Protein AF-U9SFJ1-F1 (afdb_monomer_lite)

Secondary structure (DSSP, 8-state):
-----GGGHHHHHHHHHS---HHHHHHHHHT-SSSSTT-HHHHHHHHHHHHHHTT----HHHHHHH-TTTS-SSPPBPTTTSSSB--HHHHTT-GGGHHHHSPPS----SS-TTSSTTTSS--GGGSHHHHPPPPS-------

Organism: Rhizophagus irregularis (strain DAOM 181602 / DAOM 197198 / MUCL 43194) (NCBI:txid747089)

Sequence (143 aa):
MAMNNSSLLPINHQITYGDIDWIYTKQWINSNPFDMPTSSKLSKIQSNRLKKSTFTYPTGNILQRNYPNLYPLGRIHCTECSIDEDTNAHIGLCPSHRQSITPPRRLRRGSSTGYYRSLMYPTRTTLDFIITPPHPSGFSCIF

Radius of gyration: 22.03 Å; chains: 1; bounding box: 53×44×55 Å

pLDDT: mean 70.45, std 22.95, range [28.2, 95.5]

Foldseek 3D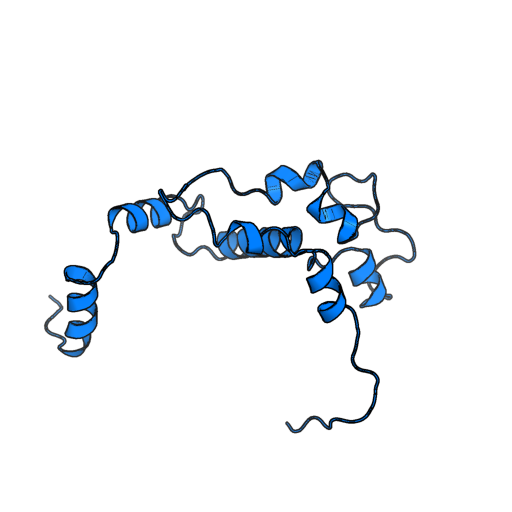i:
DDDPDPVCVVVVCCVVPNPDPPVVVVVLQVVDPDPGSDDPVVVVLVVQLLCLLVLNDCWLVNCCVVPVPVHDPDFDADPQPSPHGGGSVASNVPPRCCPSNDDDPPDDDPDDPPDVVCSRDPDPVVVVVVPDDPDDDDDDDDD

Structure (mmCIF, N/CA/C/O backbone):
data_AF-U9SFJ1-F1
#
_entry.id   AF-U9SFJ1-F1
#
loop_
_atom_site.group_PDB
_atom_site.id
_atom_site.type_symbol
_atom_site.label_atom_id
_atom_site.label_alt_id
_atom_site.label_comp_id
_atom_site.label_asym_id
_atom_site.label_entity_id
_atom_site.label_seq_id
_atom_site.pdbx_PDB_ins_code
_atom_site.Cartn_x
_atom_site.Cartn_y
_atom_site.Cartn_z
_atom_site.occupancy
_atom_site.B_iso_or_equiv
_atom_site.auth_seq_id
_atom_site.auth_comp_id
_atom_site.auth_asym_id
_atom_site.auth_atom_id
_atom_site.pdbx_PDB_model_num
ATOM 1 N N . MET A 1 1 ? 23.812 24.173 -26.766 1.00 39.41 1 MET A N 1
ATOM 2 C CA . MET A 1 1 ? 25.072 23.422 -26.936 1.00 39.41 1 MET A CA 1
ATOM 3 C C . MET A 1 1 ? 25.453 22.841 -25.588 1.00 39.41 1 MET A C 1
ATOM 5 O O . MET A 1 1 ? 25.780 23.599 -24.690 1.00 39.41 1 MET A O 1
ATOM 9 N N . ALA A 1 2 ? 25.340 21.534 -25.412 1.00 57.00 2 ALA A N 1
ATOM 10 C CA . ALA A 1 2 ? 25.946 20.826 -24.290 1.00 57.00 2 ALA A CA 1
ATOM 11 C C . ALA A 1 2 ? 26.263 19.410 -24.776 1.00 57.00 2 ALA A C 1
ATOM 13 O O . ALA A 1 2 ? 25.531 18.924 -25.634 1.00 57.00 2 ALA A O 1
ATOM 14 N N . MET A 1 3 ? 27.296 18.782 -24.202 1.00 49.53 3 MET A N 1
ATOM 15 C CA . MET A 1 3 ? 27.623 17.339 -24.236 1.00 49.53 3 MET A CA 1
ATOM 16 C C . MET A 1 3 ? 28.980 16.964 -24.859 1.00 49.53 3 MET A C 1
ATOM 18 O O . MET A 1 3 ? 29.048 16.146 -25.766 1.00 49.53 3 MET A O 1
ATOM 22 N N . ASN A 1 4 ? 30.086 17.454 -24.291 1.00 63.38 4 ASN A N 1
ATOM 23 C CA . ASN A 1 4 ? 31.349 16.696 -24.283 1.00 63.38 4 ASN A CA 1
ATOM 24 C C . ASN A 1 4 ? 31.833 16.431 -22.846 1.00 63.38 4 ASN A C 1
ATOM 26 O O . ASN A 1 4 ? 33.022 16.480 -22.551 1.00 63.38 4 ASN A O 1
ATOM 30 N N . ASN A 1 5 ? 30.908 16.169 -21.920 1.00 77.00 5 ASN A N 1
ATOM 31 C CA . ASN A 1 5 ? 31.309 15.803 -20.571 1.00 77.00 5 ASN A CA 1
ATOM 32 C C . ASN A 1 5 ? 31.724 14.327 -20.548 1.00 77.00 5 ASN A C 1
ATOM 34 O O . ASN A 1 5 ? 30.879 13.438 -20.673 1.00 77.00 5 ASN A O 1
ATOM 38 N N . SER A 1 6 ? 33.023 14.074 -20.387 1.00 81.81 6 SER A N 1
ATOM 39 C CA . SER A 1 6 ? 33.591 12.726 -20.307 1.00 81.81 6 SER A CA 1
ATOM 40 C C . SER A 1 6 ? 33.018 11.905 -19.147 1.00 81.81 6 SER A C 1
ATOM 42 O O . SER A 1 6 ? 32.970 10.680 -19.242 1.00 81.81 6 SER A O 1
ATOM 44 N N . SER A 1 7 ? 32.490 12.548 -18.098 1.00 84.56 7 SER A N 1
ATOM 45 C CA . SER A 1 7 ? 31.823 11.854 -16.989 1.00 84.56 7 SER A CA 1
ATOM 46 C C . SER A 1 7 ? 30.506 11.178 -17.389 1.00 84.56 7 SER A C 1
ATOM 48 O O . SER A 1 7 ? 30.044 10.285 -16.682 1.00 84.56 7 SER A O 1
ATOM 50 N N . LEU A 1 8 ? 29.913 11.555 -18.530 1.00 83.88 8 LEU A N 1
ATOM 51 C CA . LEU A 1 8 ? 28.677 10.957 -19.047 1.00 83.88 8 LEU A CA 1
ATOM 52 C C . LEU A 1 8 ? 28.925 9.754 -19.969 1.00 83.88 8 LEU A C 1
ATOM 54 O O . LEU A 1 8 ? 27.972 9.062 -20.328 1.00 83.88 8 LEU A O 1
ATOM 58 N N . LEU A 1 9 ? 30.179 9.461 -20.334 1.00 85.06 9 LEU A N 1
ATOM 59 C CA . LEU A 1 9 ? 30.520 8.322 -21.197 1.00 85.06 9 LEU A CA 1
ATOM 60 C C . LEU A 1 9 ? 29.990 6.976 -20.673 1.00 85.06 9 LEU A C 1
ATOM 62 O O . LEU A 1 9 ? 29.417 6.237 -21.478 1.00 85.06 9 LEU A O 1
ATOM 66 N N . PRO A 1 10 ? 30.086 6.652 -19.365 1.00 85.31 10 PRO A N 1
ATOM 67 C CA . PRO A 1 10 ? 29.550 5.394 -18.849 1.00 85.31 10 PRO A CA 1
ATOM 68 C C . PRO A 1 10 ? 28.031 5.287 -19.025 1.00 85.31 10 PRO A C 1
ATOM 70 O O . PRO A 1 10 ? 27.519 4.224 -19.363 1.00 85.31 10 PRO A O 1
ATOM 73 N N . ILE A 1 11 ? 27.309 6.396 -18.849 1.00 83.81 11 ILE A N 1
ATOM 74 C CA . ILE A 1 11 ? 25.850 6.446 -19.002 1.00 83.81 11 ILE A CA 1
ATOM 75 C C . ILE A 1 11 ? 25.473 6.267 -20.476 1.00 83.81 11 ILE A C 1
ATOM 77 O O . ILE A 1 11 ? 24.621 5.440 -20.795 1.00 83.81 11 ILE A O 1
ATOM 81 N N . ASN A 1 12 ? 26.146 6.977 -21.384 1.00 84.38 12 ASN A N 1
ATOM 82 C CA . ASN A 1 12 ? 25.904 6.869 -22.824 1.00 84.38 12 ASN A CA 1
ATOM 83 C C . ASN A 1 12 ? 26.178 5.454 -23.348 1.00 84.38 12 ASN A C 1
ATOM 85 O O . ASN A 1 12 ? 25.406 4.934 -24.157 1.00 84.38 12 ASN A O 1
ATOM 89 N N . HIS A 1 13 ? 27.241 4.811 -22.857 1.00 86.38 13 HIS A N 1
ATOM 90 C CA . HIS A 1 13 ? 27.534 3.422 -23.185 1.00 86.38 13 HIS A CA 1
ATOM 91 C C . HIS A 1 13 ? 26.398 2.490 -22.738 1.00 86.38 13 HIS A C 1
ATOM 93 O O . HIS A 1 13 ? 25.944 1.671 -23.528 1.00 86.38 13 HIS A O 1
ATOM 99 N N . GLN A 1 14 ? 25.889 2.636 -21.512 1.00 85.12 14 GLN A N 1
ATOM 100 C CA . GLN A 1 14 ? 24.778 1.811 -21.012 1.00 85.12 14 GLN A CA 1
ATOM 101 C C . GLN A 1 14 ? 23.457 2.064 -21.754 1.00 85.12 14 GLN A C 1
ATOM 103 O O . GLN A 1 14 ? 22.700 1.131 -21.992 1.00 85.12 14 GLN A O 1
ATOM 108 N N . ILE A 1 15 ? 23.187 3.303 -22.170 1.00 82.81 15 ILE A N 1
ATOM 109 C CA . ILE A 1 15 ? 21.997 3.645 -22.966 1.00 82.81 15 ILE A CA 1
ATOM 110 C C . ILE A 1 15 ? 22.029 2.980 -24.349 1.00 82.81 15 ILE A C 1
ATOM 112 O O . ILE A 1 15 ? 20.987 2.580 -24.869 1.00 82.81 15 ILE A O 1
ATOM 116 N N . THR A 1 16 ? 23.221 2.891 -24.940 1.00 84.38 16 THR A N 1
ATOM 117 C CA . THR A 1 16 ? 23.415 2.449 -26.329 1.00 84.38 16 THR A CA 1
ATOM 118 C C . THR A 1 16 ? 23.625 0.942 -26.433 1.00 84.38 16 THR A C 1
ATOM 120 O O . THR A 1 16 ? 23.106 0.313 -27.350 1.00 84.38 16 THR A O 1
ATOM 123 N N . TYR A 1 17 ? 24.393 0.374 -25.504 1.00 85.38 17 TYR A N 1
ATOM 124 C CA . TYR A 1 17 ? 24.863 -1.012 -25.547 1.00 85.38 17 TYR A CA 1
ATOM 125 C C . TYR A 1 17 ? 24.395 -1.856 -24.360 1.00 85.38 17 TYR A C 1
ATOM 127 O O . TYR A 1 17 ? 24.651 -3.055 -24.338 1.00 85.38 17 TYR A O 1
ATOM 135 N N . GLY A 1 18 ? 23.769 -1.249 -23.350 1.00 81.88 18 GLY A N 1
ATOM 136 C CA . GLY A 1 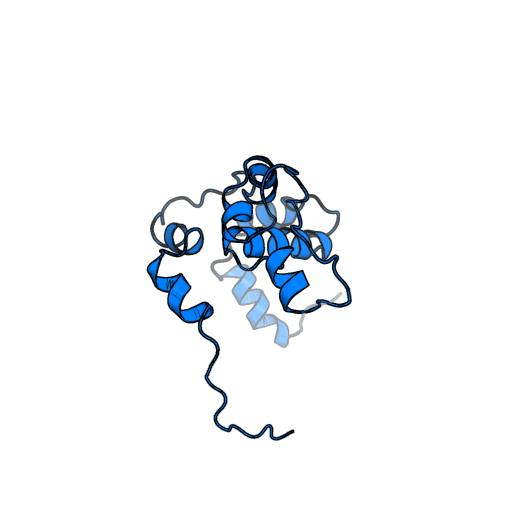18 ? 23.188 -1.990 -22.236 1.00 81.88 18 GLY A CA 1
ATOM 137 C C . GLY A 1 18 ? 21.877 -2.668 -22.629 1.00 81.88 18 GLY A C 1
ATOM 138 O O . GLY A 1 18 ? 21.218 -2.281 -23.594 1.00 81.88 18 GLY A O 1
ATOM 139 N N . ASP A 1 19 ? 21.458 -3.641 -21.822 1.00 86.19 19 ASP A N 1
ATOM 140 C CA . ASP A 1 19 ? 20.216 -4.404 -22.013 1.00 86.19 19 ASP A CA 1
ATOM 141 C C . ASP A 1 19 ? 18.971 -3.611 -21.570 1.00 86.19 19 ASP A C 1
ATOM 143 O O . ASP A 1 19 ? 18.123 -4.085 -20.805 1.00 86.19 19 ASP A O 1
ATOM 147 N N . ILE A 1 20 ? 18.862 -2.359 -22.016 1.00 82.50 20 ILE A N 1
ATOM 148 C CA . ILE A 1 20 ? 17.690 -1.526 -21.764 1.00 82.50 20 ILE A CA 1
ATOM 149 C C . ILE A 1 20 ? 16.673 -1.784 -22.871 1.00 82.50 20 ILE A C 1
ATOM 151 O O . ILE A 1 20 ? 16.821 -1.339 -24.008 1.00 82.50 20 ILE A O 1
ATOM 155 N N . ASP A 1 21 ? 15.579 -2.456 -22.521 1.00 86.06 21 ASP A N 1
ATOM 156 C CA . ASP A 1 21 ? 14.412 -2.534 -23.394 1.00 86.06 21 ASP A CA 1
ATOM 157 C C . ASP A 1 21 ? 13.702 -1.169 -23.418 1.00 86.06 21 ASP A C 1
ATOM 159 O O . ASP A 1 21 ? 12.895 -0.824 -22.542 1.00 86.06 21 ASP A O 1
ATOM 163 N N . TRP A 1 22 ? 14.021 -0.365 -24.433 1.00 82.19 22 TRP A N 1
ATOM 164 C CA . TRP A 1 22 ? 13.434 0.960 -24.633 1.00 82.19 22 TRP A CA 1
ATOM 165 C C . TRP A 1 22 ? 11.933 0.913 -24.928 1.00 82.19 22 TRP A C 1
ATOM 167 O O . TRP A 1 22 ? 11.207 1.842 -24.557 1.00 82.19 22 TRP A O 1
ATOM 177 N N . ILE A 1 23 ? 11.440 -0.168 -25.541 1.00 85.06 23 ILE A N 1
ATOM 178 C CA . ILE A 1 23 ? 10.013 -0.343 -25.833 1.00 85.06 23 ILE A CA 1
ATOM 179 C C . ILE A 1 23 ? 9.261 -0.523 -24.518 1.00 85.06 23 ILE A C 1
ATOM 181 O O . ILE A 1 23 ? 8.288 0.194 -24.256 1.00 85.06 23 ILE A O 1
ATOM 185 N N . TYR A 1 24 ? 9.738 -1.424 -23.662 1.00 78.56 24 TYR A N 1
ATOM 186 C CA . TYR A 1 24 ? 9.138 -1.655 -22.354 1.00 78.56 24 TYR A CA 1
ATOM 187 C C . TYR A 1 24 ? 9.280 -0.435 -21.442 1.00 78.56 24 TYR A C 1
ATOM 189 O O . TYR A 1 24 ? 8.316 -0.048 -20.783 1.00 78.56 24 TYR A O 1
ATOM 197 N N . THR A 1 25 ? 10.442 0.221 -21.446 1.00 80.44 25 THR A N 1
ATOM 198 C CA . THR A 1 25 ? 10.677 1.452 -20.675 1.00 80.44 25 THR A CA 1
ATOM 199 C C . THR A 1 25 ? 9.672 2.538 -21.057 1.00 80.44 25 THR A C 1
ATOM 201 O O . THR A 1 25 ? 9.024 3.117 -20.185 1.00 80.44 25 THR A O 1
ATOM 204 N N . LYS A 1 26 ? 9.452 2.760 -22.360 1.00 82.62 26 LYS A N 1
ATOM 205 C CA . LYS A 1 26 ? 8.442 3.707 -22.854 1.00 82.62 26 LYS A CA 1
ATOM 206 C C . LYS A 1 26 ? 7.027 3.312 -22.427 1.00 82.62 26 LYS A C 1
ATOM 208 O O . LYS A 1 26 ? 6.259 4.170 -21.998 1.00 82.62 26 LYS A O 1
ATOM 213 N N . GLN A 1 27 ? 6.670 2.032 -22.531 1.00 81.25 27 GLN A N 1
ATOM 214 C CA . GLN A 1 27 ? 5.362 1.544 -22.080 1.00 81.25 27 GLN A CA 1
ATOM 215 C C . GLN A 1 27 ? 5.171 1.737 -20.573 1.00 81.25 27 GLN A C 1
ATOM 217 O O . GLN A 1 27 ? 4.101 2.164 -20.153 1.00 81.25 27 GLN A O 1
ATOM 222 N N . TRP A 1 28 ? 6.200 1.473 -19.767 1.00 77.31 28 TRP A N 1
ATOM 223 C CA . TRP A 1 28 ? 6.168 1.655 -18.319 1.00 77.31 28 TRP A CA 1
ATOM 224 C C . TRP A 1 28 ? 5.974 3.128 -17.944 1.00 77.31 28 TRP A C 1
ATOM 226 O O . TRP A 1 28 ? 5.045 3.438 -17.198 1.00 77.31 28 TRP A O 1
ATOM 236 N N . ILE A 1 29 ? 6.764 4.032 -18.536 1.00 74.00 29 ILE A N 1
ATOM 237 C CA . ILE A 1 29 ? 6.658 5.489 -18.338 1.00 74.00 29 ILE A CA 1
ATOM 238 C C . ILE A 1 29 ? 5.241 5.980 -18.669 1.00 74.00 29 ILE A C 1
ATOM 240 O O . ILE A 1 29 ? 4.640 6.707 -17.882 1.00 74.00 29 ILE A O 1
ATOM 244 N N . ASN A 1 30 ? 4.680 5.524 -19.792 1.00 75.56 30 ASN A N 1
ATOM 245 C CA . ASN A 1 30 ? 3.357 5.943 -20.269 1.00 75.56 30 ASN A CA 1
ATOM 246 C C . ASN A 1 30 ? 2.185 5.203 -19.606 1.00 75.56 30 ASN A C 1
ATOM 248 O O . ASN A 1 30 ? 1.030 5.545 -19.839 1.00 75.56 30 ASN A O 1
ATOM 252 N N . SER A 1 31 ? 2.454 4.170 -18.804 1.00 71.50 31 SER A N 1
ATOM 253 C CA . SER A 1 31 ? 1.414 3.427 -18.083 1.00 71.50 31 SER A CA 1
ATOM 254 C C . SER A 1 31 ? 0.979 4.105 -16.783 1.00 71.50 31 SER A C 1
ATOM 256 O O . SER A 1 31 ? 0.025 3.654 -16.145 1.00 71.50 31 SER A O 1
ATOM 258 N N . ASN A 1 32 ? 1.673 5.170 -16.371 1.00 68.31 32 ASN A N 1
ATOM 259 C CA . ASN A 1 32 ? 1.326 5.925 -15.180 1.00 68.31 32 ASN A CA 1
ATOM 260 C C . ASN A 1 32 ? 0.061 6.769 -15.449 1.00 68.31 32 ASN A C 1
ATOM 262 O O . ASN A 1 32 ? 0.089 7.631 -16.322 1.00 68.31 32 ASN A O 1
ATOM 266 N N . PRO A 1 33 ? -1.048 6.554 -14.714 1.00 69.56 33 PRO A N 1
ATOM 267 C CA . PRO A 1 33 ? -2.285 7.315 -14.901 1.00 69.56 33 PRO A CA 1
ATOM 268 C C . PRO A 1 33 ? -2.214 8.747 -14.340 1.00 69.56 33 PRO A C 1
ATOM 270 O O . PRO A 1 33 ? -3.225 9.442 -14.327 1.00 69.56 33 PRO A O 1
ATOM 273 N N . PHE A 1 34 ? -1.062 9.168 -13.813 1.00 74.44 34 PHE A N 1
ATOM 274 C CA . PHE A 1 34 ? -0.820 10.508 -13.288 1.00 74.44 34 PHE A CA 1
ATOM 275 C C . PHE A 1 34 ? 0.168 11.270 -14.172 1.00 74.44 34 PHE A C 1
ATOM 277 O O . PHE A 1 34 ? 1.015 10.672 -14.829 1.00 74.44 34 PHE A O 1
ATOM 284 N N . ASP A 1 35 ? 0.111 12.598 -14.089 1.00 68.19 35 ASP A N 1
ATOM 285 C CA . ASP A 1 35 ? 0.793 13.537 -14.995 1.00 68.19 35 ASP A CA 1
ATOM 286 C C . ASP A 1 35 ? 2.329 13.433 -15.019 1.00 68.19 35 ASP A C 1
ATOM 288 O O . ASP A 1 35 ? 2.976 13.970 -15.913 1.00 68.19 35 ASP A O 1
ATOM 292 N N . MET A 1 36 ? 2.935 12.745 -14.045 1.00 71.25 36 MET A N 1
ATOM 293 C CA . MET A 1 36 ? 4.384 12.578 -13.944 1.00 71.25 36 MET A CA 1
ATOM 294 C C . MET A 1 36 ? 4.783 11.105 -13.896 1.00 71.25 36 MET A C 1
ATOM 296 O O . MET A 1 36 ? 4.178 10.355 -13.124 1.00 71.25 36 MET A O 1
ATOM 300 N N . PRO A 1 37 ? 5.870 10.705 -14.587 1.00 62.28 37 PRO A N 1
ATOM 301 C CA . PRO A 1 37 ? 6.334 9.316 -14.634 1.00 62.28 37 PRO A CA 1
ATOM 302 C C . PRO A 1 37 ? 6.684 8.754 -13.250 1.00 62.28 37 PRO A C 1
ATOM 304 O O . PRO A 1 37 ? 6.447 7.578 -12.987 1.00 62.28 37 PRO A O 1
ATOM 307 N N . THR A 1 38 ? 7.143 9.605 -12.330 1.00 68.50 38 THR A N 1
ATOM 308 C CA . THR A 1 38 ? 7.458 9.282 -10.930 1.00 68.50 38 THR A CA 1
ATOM 309 C C . THR A 1 38 ? 6.558 10.066 -9.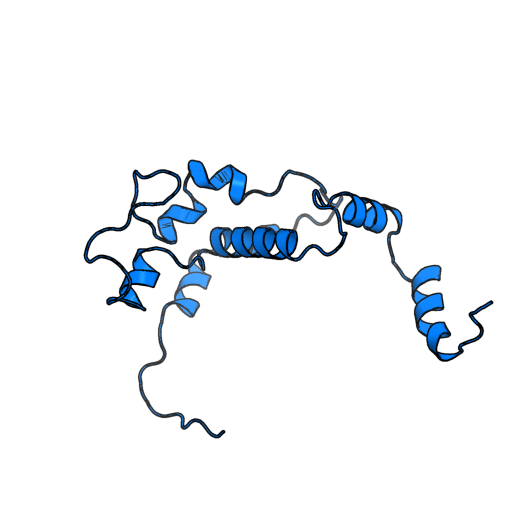971 1.00 68.50 38 THR A C 1
ATOM 311 O O . THR A 1 38 ? 6.995 10.916 -9.201 1.00 68.50 38 THR A O 1
ATOM 314 N N . SER A 1 39 ? 5.252 9.799 -10.010 1.00 77.88 39 SER A N 1
ATOM 315 C CA . SER A 1 39 ? 4.307 10.474 -9.114 1.00 77.88 39 SER A CA 1
ATOM 316 C C . SER A 1 39 ? 4.375 9.919 -7.683 1.00 77.88 39 SER A C 1
ATOM 318 O O . SER A 1 39 ? 4.202 8.717 -7.459 1.00 77.88 39 SER A O 1
ATOM 320 N N . SER A 1 40 ? 4.517 10.802 -6.685 1.00 82.00 40 SER A N 1
ATOM 321 C CA . SER A 1 40 ? 4.373 10.452 -5.256 1.00 82.00 40 SER A CA 1
ATOM 322 C C . SER A 1 40 ? 3.035 9.755 -4.973 1.00 82.00 40 SER A C 1
ATOM 324 O O . SER A 1 40 ? 2.958 8.822 -4.169 1.00 82.00 40 SER A O 1
ATOM 326 N N . LYS A 1 41 ? 1.976 10.150 -5.690 1.00 82.06 41 LYS A N 1
ATOM 327 C CA . LYS A 1 41 ? 0.646 9.543 -5.586 1.00 82.06 41 LYS A CA 1
ATOM 328 C C . LYS A 1 41 ? 0.652 8.084 -6.047 1.00 82.06 41 LYS A C 1
ATOM 330 O O . LYS A 1 41 ? 0.099 7.236 -5.349 1.00 82.06 41 LYS A O 1
ATOM 335 N N . LEU A 1 42 ? 1.320 7.776 -7.164 1.00 80.62 42 LEU A N 1
ATOM 336 C CA . LEU A 1 42 ? 1.457 6.397 -7.640 1.00 80.62 42 LEU A CA 1
ATOM 337 C C . LEU A 1 42 ? 2.219 5.535 -6.632 1.00 80.62 42 LEU A C 1
ATOM 339 O O . LEU A 1 42 ? 1.770 4.435 -6.317 1.00 80.62 42 LEU A O 1
ATOM 343 N N . SER A 1 43 ? 3.321 6.056 -6.089 1.00 83.50 43 SER A N 1
ATOM 344 C CA . SER A 1 43 ? 4.122 5.357 -5.079 1.00 83.50 43 SER A CA 1
ATOM 345 C C . SER A 1 43 ? 3.299 5.029 -3.827 1.00 83.50 43 SER A C 1
ATOM 347 O O . SER A 1 43 ? 3.288 3.887 -3.365 1.00 83.50 43 SER A O 1
ATOM 349 N N . LYS A 1 44 ? 2.501 5.985 -3.328 1.00 86.19 44 LYS A N 1
ATOM 350 C CA . LYS A 1 44 ? 1.575 5.756 -2.204 1.00 86.19 44 LYS A CA 1
ATOM 351 C C . LYS A 1 44 ? 0.549 4.665 -2.514 1.00 86.19 44 LYS A C 1
ATOM 353 O O . LYS A 1 44 ? 0.318 3.800 -1.671 1.00 86.19 44 LYS A O 1
ATOM 358 N N . ILE A 1 45 ? -0.035 4.674 -3.714 1.00 84.44 45 ILE A N 1
ATOM 359 C CA . ILE A 1 45 ? -0.988 3.642 -4.145 1.00 84.44 45 ILE A CA 1
ATOM 360 C C . ILE A 1 45 ? -0.303 2.276 -4.189 1.00 84.44 45 ILE A C 1
ATOM 362 O O . ILE A 1 45 ? -0.797 1.335 -3.579 1.00 84.44 45 ILE A O 1
ATOM 366 N N . GLN A 1 46 ? 0.848 2.161 -4.852 1.00 83.56 46 GLN A N 1
ATOM 367 C CA . GLN A 1 46 ? 1.596 0.904 -4.952 1.00 83.56 46 GLN A CA 1
ATOM 368 C C . GLN A 1 46 ? 2.019 0.375 -3.576 1.00 83.56 46 GLN A C 1
ATOM 370 O O . GLN A 1 46 ? 1.855 -0.812 -3.304 1.00 83.56 46 GLN A O 1
ATOM 375 N N . SER A 1 47 ? 2.486 1.250 -2.685 1.00 87.19 47 SER A N 1
ATOM 376 C CA . SER A 1 47 ? 2.823 0.891 -1.305 1.00 87.19 47 SER A CA 1
ATOM 377 C C . SER A 1 47 ? 1.602 0.384 -0.533 1.00 87.19 47 SER A C 1
ATOM 379 O O . SER A 1 47 ? 1.690 -0.636 0.147 1.00 87.19 47 SER A O 1
ATOM 381 N N . ASN A 1 48 ? 0.449 1.050 -0.665 1.00 87.69 48 ASN A N 1
ATOM 382 C CA . ASN A 1 48 ? -0.801 0.605 -0.044 1.00 87.69 48 ASN A CA 1
ATOM 383 C C . ASN A 1 48 ? -1.194 -0.796 -0.543 1.00 87.69 48 ASN A C 1
ATOM 385 O O . ASN A 1 48 ? -1.458 -1.681 0.269 1.00 87.69 48 ASN A O 1
ATOM 389 N N . ARG A 1 49 ? -1.129 -1.026 -1.863 1.00 86.38 49 ARG A N 1
ATOM 390 C CA . ARG A 1 49 ? -1.383 -2.343 -2.471 1.00 86.38 49 ARG A CA 1
ATOM 391 C C . ARG A 1 49 ? -0.474 -3.422 -1.909 1.00 86.38 49 ARG A C 1
ATOM 393 O O . ARG A 1 49 ? -0.965 -4.470 -1.502 1.00 86.38 49 ARG A O 1
ATOM 400 N N . LEU A 1 50 ? 0.828 -3.140 -1.862 1.00 87.50 50 LEU A N 1
ATOM 401 C CA . LEU A 1 50 ? 1.821 -4.078 -1.358 1.00 87.50 50 LEU A CA 1
ATOM 402 C C . LEU A 1 50 ? 1.503 -4.461 0.088 1.00 87.50 50 LEU A C 1
ATOM 404 O O . LEU A 1 50 ? 1.310 -5.639 0.360 1.00 87.50 50 LEU A O 1
ATOM 408 N N . LYS A 1 51 ? 1.323 -3.475 0.973 1.00 89.06 51 LYS A N 1
ATOM 409 C CA . LYS A 1 51 ? 1.010 -3.708 2.392 1.00 89.06 51 LYS A CA 1
ATOM 410 C C . LYS A 1 51 ? -0.245 -4.560 2.594 1.00 89.06 51 LYS A C 1
ATOM 412 O O . LYS A 1 51 ? -0.239 -5.454 3.435 1.00 89.06 51 LYS A O 1
ATOM 417 N N . LYS A 1 52 ? -1.302 -4.316 1.808 1.00 88.19 52 LYS A N 1
ATOM 418 C CA . LYS A 1 52 ? -2.534 -5.123 1.837 1.00 88.19 52 LYS A CA 1
ATOM 419 C C . LYS A 1 52 ? -2.304 -6.557 1.344 1.00 88.19 52 LYS A C 1
ATOM 421 O O . LYS A 1 52 ? -2.846 -7.482 1.935 1.00 88.19 52 LYS A O 1
ATOM 426 N N . SER A 1 53 ? -1.491 -6.749 0.301 1.00 84.62 53 SER A N 1
ATOM 427 C CA . SER A 1 53 ? -1.153 -8.086 -0.222 1.00 84.62 53 SER A CA 1
ATOM 428 C C . SER A 1 53 ? -0.215 -8.888 0.684 1.00 84.62 53 SER A C 1
ATOM 430 O O . SER A 1 53 ? -0.297 -10.110 0.721 1.00 84.62 53 SER A O 1
ATOM 432 N N . THR A 1 54 ? 0.655 -8.210 1.436 1.00 85.88 54 THR A N 1
ATOM 433 C CA . THR A 1 54 ? 1.625 -8.839 2.343 1.00 85.88 54 THR A CA 1
ATOM 434 C C . THR A 1 54 ? 1.128 -8.927 3.780 1.00 85.88 54 THR A C 1
ATOM 436 O O . THR A 1 54 ? 1.906 -9.303 4.650 1.00 85.88 54 THR A O 1
ATOM 439 N N . PHE A 1 55 ? -0.133 -8.572 4.050 1.00 84.12 55 PHE A N 1
ATOM 440 C CA . PHE A 1 55 ? -0.718 -8.610 5.395 1.00 84.12 55 PHE A CA 1
ATOM 441 C C . PHE A 1 55 ? 0.058 -7.772 6.429 1.00 84.12 55 PHE A C 1
ATOM 443 O O . PHE A 1 55 ? 0.102 -8.102 7.611 1.00 84.12 55 PHE A O 1
ATOM 450 N N . THR A 1 56 ? 0.679 -6.679 5.979 1.00 87.00 56 THR A N 1
ATOM 451 C CA . THR A 1 56 ? 1.407 -5.709 6.819 1.00 87.00 56 THR A CA 1
ATOM 452 C C . THR A 1 56 ? 0.687 -4.362 6.867 1.00 87.00 56 THR A C 1
ATOM 454 O O . THR A 1 56 ? 1.280 -3.321 7.162 1.00 87.00 56 THR A O 1
ATOM 457 N N . TYR A 1 57 ? -0.606 -4.357 6.540 1.00 88.94 57 TYR A N 1
ATOM 458 C CA . TYR A 1 57 ? -1.416 -3.153 6.561 1.00 88.94 57 TYR A CA 1
ATOM 459 C C . TYR A 1 57 ? -1.696 -2.740 8.015 1.00 88.94 57 TYR A C 1
ATOM 461 O O . TYR A 1 57 ? -1.933 -3.613 8.855 1.00 88.94 57 TYR A O 1
ATOM 469 N N . PRO A 1 58 ? -1.655 -1.435 8.349 1.00 90.44 58 PRO A N 1
ATOM 470 C CA . PRO A 1 58 ? -1.999 -0.956 9.684 1.00 90.44 58 PRO A CA 1
ATOM 471 C C . PRO A 1 58 ? -3.521 -1.012 9.874 1.00 90.44 58 PRO A C 1
ATOM 473 O O . PRO A 1 58 ? -4.219 -0.024 9.674 1.00 90.44 58 PRO A O 1
ATOM 476 N N . THR A 1 59 ? -4.028 -2.196 10.196 1.00 93.31 59 THR A N 1
ATOM 477 C CA . THR A 1 59 ? -5.453 -2.481 10.398 1.00 93.31 59 THR A CA 1
ATOM 478 C C . THR A 1 59 ? -5.944 -1.970 11.748 1.00 93.31 59 THR A C 1
ATOM 480 O O . THR A 1 59 ? -5.149 -1.788 12.674 1.00 93.31 59 THR A O 1
ATOM 483 N N . GLY A 1 60 ? -7.253 -1.767 11.883 1.00 92.44 60 GLY A N 1
ATOM 484 C CA . GLY A 1 60 ? -7.906 -1.253 13.087 1.00 92.44 60 GLY A CA 1
ATOM 485 C C . GLY A 1 60 ? -7.472 -1.966 14.366 1.00 92.44 60 GLY A C 1
ATOM 486 O O . GLY A 1 60 ? -7.116 -1.304 15.339 1.00 92.44 60 GLY A O 1
ATOM 487 N N . ASN A 1 61 ? -7.372 -3.298 14.345 1.00 91.31 61 ASN A N 1
ATOM 488 C CA . ASN A 1 61 ? -6.897 -4.063 15.503 1.00 91.31 61 ASN A CA 1
ATOM 489 C C . ASN A 1 61 ? -5.424 -3.767 15.879 1.00 91.31 61 ASN A C 1
ATOM 491 O O . ASN A 1 61 ? -5.074 -3.752 17.059 1.00 91.31 61 ASN A O 1
ATOM 495 N N . ILE A 1 62 ? -4.550 -3.509 14.898 1.00 92.50 62 ILE A N 1
ATOM 496 C CA . ILE A 1 62 ? -3.147 -3.121 15.132 1.00 92.50 62 ILE A CA 1
ATOM 497 C C . ILE A 1 62 ? -3.078 -1.684 15.649 1.00 92.50 62 ILE A C 1
ATOM 499 O O . ILE A 1 62 ? -2.312 -1.392 16.568 1.00 92.50 62 ILE A O 1
ATOM 503 N N . LEU A 1 63 ? -3.879 -0.792 15.068 1.00 94.31 63 LEU A N 1
ATOM 504 C CA . LEU A 1 63 ? -3.932 0.617 15.439 1.00 94.31 63 LEU A CA 1
ATOM 505 C C . LEU A 1 63 ? -4.442 0.804 16.869 1.00 94.31 63 LEU A C 1
ATOM 507 O O . LEU A 1 63 ? -3.810 1.526 17.631 1.00 94.31 63 LEU A O 1
ATOM 511 N N . GLN A 1 64 ? -5.495 0.092 17.268 1.00 94.31 64 GLN A N 1
ATOM 512 C CA . GLN A 1 64 ? -5.972 0.076 18.654 1.00 94.31 64 GLN A CA 1
ATOM 513 C C . GLN A 1 64 ? -4.921 -0.452 19.625 1.00 94.31 64 GLN A C 1
ATOM 515 O O . GLN A 1 64 ? -4.710 0.141 20.679 1.00 94.31 64 GLN A O 1
ATOM 520 N N . ARG A 1 65 ? -4.235 -1.545 19.267 1.00 92.94 65 ARG A N 1
ATOM 521 C CA . ARG A 1 65 ? -3.185 -2.126 20.111 1.00 92.94 65 ARG A CA 1
ATOM 522 C C . ARG A 1 65 ? -2.028 -1.151 20.336 1.00 92.94 65 ARG A C 1
ATOM 524 O O . ARG A 1 65 ? -1.517 -1.062 21.446 1.00 92.94 65 ARG A O 1
ATOM 531 N N . ASN A 1 66 ? -1.602 -0.452 19.286 1.00 94.44 66 ASN A N 1
ATOM 532 C CA . ASN A 1 66 ? -0.436 0.429 19.338 1.00 94.44 66 ASN A CA 1
ATOM 533 C C . ASN A 1 66 ? -0.780 1.846 19.836 1.00 94.44 66 ASN A C 1
ATOM 535 O O . ASN A 1 66 ? 0.080 2.521 20.396 1.00 94.44 66 ASN A O 1
ATOM 539 N N . TYR A 1 67 ? -2.019 2.301 19.630 1.00 95.50 67 TYR A N 1
ATOM 540 C CA . TYR A 1 67 ? -2.480 3.656 19.941 1.00 95.50 67 TYR A CA 1
ATOM 541 C C . TYR A 1 67 ? -3.862 3.646 20.627 1.00 95.50 67 TYR A C 1
ATOM 543 O O . TYR A 1 67 ? -4.823 4.209 20.094 1.00 95.50 67 TYR A O 1
ATOM 551 N N . PRO A 1 68 ? -3.987 3.056 21.828 1.00 93.12 68 PRO A N 1
ATOM 552 C CA . PRO A 1 68 ? -5.280 2.843 22.488 1.00 93.12 68 PRO A CA 1
ATOM 553 C C . PRO A 1 68 ? -6.026 4.140 22.833 1.00 93.12 68 PRO A C 1
ATOM 555 O O . PRO A 1 68 ? -7.245 4.137 22.926 1.00 93.12 68 PRO A O 1
ATOM 558 N N . ASN A 1 69 ? -5.313 5.260 22.978 1.00 95.12 69 ASN A N 1
ATOM 559 C CA . ASN A 1 69 ? -5.916 6.560 23.287 1.00 95.12 69 ASN A CA 1
ATOM 560 C C . ASN A 1 69 ? -6.415 7.314 22.040 1.00 95.12 69 ASN A C 1
ATOM 562 O O . ASN A 1 69 ? -7.123 8.307 22.178 1.00 95.12 69 ASN A O 1
ATOM 566 N N . LEU A 1 70 ? -6.016 6.890 20.831 1.00 95.12 70 LEU A N 1
ATOM 567 C CA . LEU A 1 70 ? -6.394 7.541 19.565 1.00 95.12 70 LEU A CA 1
ATOM 568 C C . LEU A 1 70 ? -7.532 6.820 18.838 1.00 95.12 70 LEU A C 1
ATOM 570 O O . LEU A 1 70 ? -8.159 7.405 17.958 1.00 95.12 70 LEU A O 1
ATOM 574 N N . TYR A 1 71 ? -7.777 5.556 19.175 1.00 92.75 71 TYR A N 1
ATOM 575 C CA . TYR A 1 71 ? -8.763 4.714 18.508 1.00 92.75 71 TYR A CA 1
ATOM 576 C C . TYR A 1 71 ? -9.844 4.275 19.498 1.00 92.75 71 TYR A C 1
ATOM 578 O O . TYR A 1 71 ? -9.543 4.062 20.672 1.00 92.75 71 TYR A O 1
ATOM 586 N N . PRO A 1 72 ? -11.105 4.136 19.049 1.00 89.75 72 PRO A N 1
ATOM 587 C CA . PRO A 1 72 ? -12.205 3.774 19.931 1.00 89.75 72 PRO A CA 1
ATOM 588 C C . PRO A 1 72 ? -11.973 2.399 20.553 1.00 89.75 72 PRO A C 1
ATOM 590 O O . PRO A 1 72 ? -11.461 1.493 19.898 1.00 89.75 72 PRO A O 1
ATOM 593 N N . LEU A 1 73 ? -12.402 2.231 21.802 1.00 85.06 73 LEU A N 1
ATOM 594 C CA . LEU A 1 73 ? -12.475 0.923 22.443 1.00 85.06 73 LEU A CA 1
ATOM 595 C C . LEU A 1 73 ? -13.638 0.139 21.817 1.00 85.06 73 LEU A C 1
ATOM 597 O O . LEU A 1 73 ? -14.770 0.616 21.805 1.00 85.06 73 LEU A O 1
ATOM 601 N N . GLY A 1 74 ? -13.364 -1.046 21.272 1.00 87.81 74 GLY A N 1
ATOM 602 C CA . GLY A 1 74 ? -14.369 -1.881 20.605 1.00 87.81 74 GLY A CA 1
ATOM 603 C C . GLY A 1 74 ? -13.852 -2.508 19.315 1.00 87.81 74 GLY A C 1
ATOM 604 O O . GLY A 1 74 ? -12.664 -2.451 19.023 1.00 87.81 74 GLY A O 1
ATOM 605 N N . ARG A 1 75 ? -14.735 -3.126 18.531 1.00 90.19 75 ARG A N 1
ATOM 606 C CA . ARG A 1 75 ? -14.368 -3.697 17.228 1.00 90.19 75 ARG A CA 1
ATOM 607 C C . ARG A 1 75 ? -14.377 -2.599 16.168 1.00 90.19 75 ARG A C 1
ATOM 609 O O . ARG A 1 75 ? -15.368 -1.888 16.033 1.00 90.19 75 ARG A O 1
ATOM 616 N N . ILE A 1 76 ? -13.286 -2.468 15.417 1.00 93.19 76 ILE A N 1
ATOM 617 C CA . ILE A 1 76 ? -13.243 -1.621 14.219 1.00 93.19 76 ILE A CA 1
ATOM 618 C C . ILE A 1 76 ? -13.579 -2.499 13.022 1.00 93.19 76 ILE A C 1
ATOM 620 O O . ILE A 1 76 ? -12.923 -3.513 12.793 1.00 93.19 76 ILE A O 1
ATOM 624 N N . HIS A 1 77 ? -14.596 -2.105 12.263 1.00 94.44 77 HIS A N 1
ATOM 625 C CA . HIS A 1 77 ? -14.982 -2.787 11.034 1.00 94.44 77 HIS A CA 1
ATOM 626 C C . HIS A 1 77 ? -14.127 -2.326 9.855 1.00 94.44 77 HIS A C 1
ATOM 628 O O . HIS A 1 77 ? -13.657 -1.186 9.815 1.00 94.44 77 HIS A O 1
ATOM 634 N N . CYS A 1 78 ? -13.949 -3.213 8.879 1.00 92.88 78 CYS A N 1
ATOM 635 C CA . CYS A 1 78 ? -13.278 -2.897 7.625 1.00 92.88 78 CYS A CA 1
ATOM 636 C C . CYS A 1 78 ? -13.921 -1.669 6.965 1.00 92.88 78 CYS A C 1
ATOM 638 O O . CYS A 1 78 ? -15.142 -1.593 6.809 1.00 92.88 78 CYS A O 1
ATOM 640 N N . THR A 1 79 ? -13.092 -0.728 6.518 1.00 89.44 79 THR A N 1
ATOM 641 C CA . THR A 1 79 ? -13.562 0.541 5.946 1.00 89.44 79 THR A CA 1
ATOM 642 C C . THR A 1 79 ? -14.239 0.394 4.583 1.00 89.44 79 THR A C 1
ATOM 644 O O . THR A 1 79 ? -14.923 1.315 4.162 1.00 89.44 79 THR A O 1
ATOM 647 N N . GLU A 1 80 ? -14.038 -0.726 3.880 1.00 89.75 80 GLU A N 1
ATOM 648 C CA . GLU A 1 80 ? -14.597 -0.940 2.534 1.00 89.75 80 GLU A CA 1
ATOM 649 C C . GLU A 1 80 ? -15.806 -1.877 2.519 1.00 89.75 80 GLU A C 1
ATOM 651 O O . GLU A 1 80 ? -16.718 -1.684 1.722 1.00 89.75 80 GLU A O 1
ATOM 656 N N . CYS A 1 81 ? -15.812 -2.936 3.338 1.00 91.75 81 CYS A N 1
ATOM 657 C CA . CYS A 1 81 ? -16.949 -3.861 3.384 1.00 91.75 81 CYS A CA 1
ATOM 658 C C . CYS A 1 81 ? -17.908 -3.559 4.536 1.00 91.75 81 CYS A C 1
ATOM 660 O O . CYS A 1 81 ? -19.079 -3.898 4.426 1.00 91.75 81 CYS A O 1
ATOM 662 N N . SER A 1 82 ? -17.423 -2.952 5.625 1.00 91.88 82 SER A N 1
ATOM 663 C CA . SER A 1 82 ? -18.181 -2.663 6.853 1.00 91.88 82 SER A CA 1
ATOM 664 C C . SER A 1 82 ? -18.894 -3.869 7.486 1.00 91.88 82 SER A C 1
ATOM 666 O O . SER A 1 82 ? -19.731 -3.689 8.363 1.00 91.88 82 SER A O 1
ATOM 668 N N . ILE A 1 83 ? -18.557 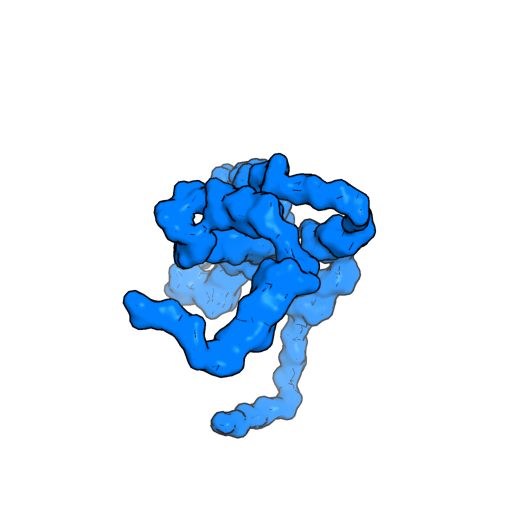-5.091 7.063 1.00 91.38 83 ILE A N 1
ATOM 669 C CA . ILE A 1 83 ? -19.149 -6.347 7.542 1.00 91.38 83 ILE A CA 1
ATOM 670 C C . ILE A 1 83 ? -18.205 -6.984 8.562 1.00 91.38 83 ILE A C 1
ATOM 672 O O . ILE A 1 83 ? -18.546 -7.133 9.733 1.00 91.38 83 ILE A O 1
ATOM 676 N N . ASP A 1 84 ? -16.989 -7.305 8.126 1.00 93.12 84 ASP A N 1
ATOM 677 C CA . ASP A 1 84 ? -15.997 -7.985 8.952 1.00 93.12 84 ASP A CA 1
ATOM 678 C C . ASP A 1 84 ? -15.117 -6.996 9.728 1.00 93.12 84 ASP A C 1
ATOM 680 O O . ASP A 1 84 ? -15.036 -5.804 9.416 1.00 93.12 84 ASP A O 1
ATOM 684 N N . GLU A 1 85 ? -14.423 -7.505 10.746 1.00 94.06 85 GLU A N 1
ATOM 685 C CA . GLU A 1 85 ? -13.433 -6.738 11.502 1.00 94.06 85 GLU A CA 1
ATOM 686 C C . GLU A 1 85 ? -12.222 -6.359 10.640 1.00 94.06 85 GLU A C 1
ATOM 688 O O . GLU A 1 85 ? -11.716 -7.149 9.834 1.00 94.06 85 GLU A O 1
ATOM 693 N N . ASP A 1 86 ? -11.717 -5.146 10.857 1.00 93.50 86 ASP A N 1
ATOM 694 C CA . ASP A 1 86 ? -10.532 -4.642 10.181 1.00 93.50 86 ASP A CA 1
ATOM 695 C C . ASP A 1 86 ? -9.271 -5.298 10.749 1.00 93.50 86 ASP A C 1
ATOM 697 O O . ASP A 1 86 ? -8.687 -4.864 11.749 1.00 93.50 86 ASP A O 1
ATOM 701 N N . THR A 1 87 ? -8.869 -6.386 10.099 1.00 93.50 87 THR A N 1
ATOM 702 C CA . THR A 1 87 ? -7.712 -7.203 10.456 1.00 93.50 87 THR A CA 1
ATOM 703 C C . THR A 1 87 ? -6.916 -7.575 9.214 1.00 93.50 87 THR A C 1
ATOM 705 O O . THR A 1 87 ? -7.448 -7.639 8.102 1.00 93.50 87 THR A O 1
ATOM 708 N N . ASN A 1 88 ? -5.630 -7.892 9.393 1.00 89.69 88 ASN A N 1
ATOM 709 C CA . ASN A 1 88 ? -4.807 -8.340 8.271 1.00 89.69 88 ASN A CA 1
ATOM 710 C C . ASN A 1 88 ? -5.331 -9.662 7.685 1.00 89.69 88 ASN A C 1
ATOM 712 O O . ASN A 1 88 ? -5.328 -9.821 6.472 1.00 89.69 88 ASN A O 1
ATOM 716 N N . ALA A 1 89 ? -5.889 -10.559 8.507 1.00 88.50 89 ALA A N 1
ATOM 717 C CA . ALA A 1 89 ? -6.522 -11.788 8.023 1.00 88.50 89 ALA A CA 1
ATOM 718 C C . ALA A 1 89 ? -7.689 -11.521 7.050 1.00 88.50 89 ALA A C 1
ATOM 720 O O . ALA A 1 89 ? -7.876 -12.274 6.095 1.00 88.50 89 ALA A O 1
ATOM 721 N N . HIS A 1 90 ? -8.440 -10.435 7.260 1.00 91.12 90 HIS A N 1
ATOM 722 C CA . HIS A 1 90 ? -9.546 -10.036 6.394 1.00 91.12 90 HIS A CA 1
ATOM 723 C C . HIS A 1 90 ? -9.082 -9.250 5.157 1.00 91.12 90 HIS A C 1
ATOM 725 O O . HIS A 1 90 ? -9.482 -9.581 4.040 1.00 91.12 90 HIS A O 1
ATOM 731 N N . ILE A 1 91 ? -8.232 -8.225 5.317 1.00 89.00 91 ILE A N 1
ATOM 732 C CA . ILE A 1 91 ? -7.934 -7.244 4.253 1.00 89.00 91 ILE A CA 1
ATOM 733 C C . ILE A 1 91 ? -7.484 -7.886 2.936 1.00 89.00 91 ILE A C 1
ATOM 735 O O . ILE A 1 91 ? -7.957 -7.482 1.873 1.00 89.00 91 ILE A O 1
ATOM 739 N N . GLY A 1 92 ? -6.590 -8.879 2.985 1.00 81.50 92 GLY A N 1
ATOM 740 C CA . GLY A 1 92 ? -6.074 -9.521 1.770 1.00 81.50 92 GLY A CA 1
ATOM 741 C C . GLY A 1 92 ? -7.093 -10.415 1.050 1.00 81.50 92 GLY A C 1
ATOM 742 O O . GLY A 1 92 ? -6.904 -10.730 -0.124 1.00 81.50 92 GLY A O 1
ATOM 743 N N . LEU A 1 93 ? -8.176 -10.803 1.731 1.00 84.75 93 LEU A N 1
ATOM 744 C CA . LEU A 1 93 ? -9.232 -11.687 1.221 1.00 84.75 93 LEU A CA 1
ATOM 745 C C . LEU A 1 93 ? -10.552 -10.953 0.947 1.00 84.75 93 LEU A C 1
ATOM 747 O O . LEU A 1 93 ? -11.412 -11.475 0.239 1.00 84.75 93 LEU A O 1
ATOM 751 N N . CYS A 1 94 ? -10.706 -9.743 1.479 1.00 88.62 94 CYS A N 1
ATOM 752 C CA . CYS A 1 94 ? -11.911 -8.939 1.369 1.00 88.62 94 CYS A CA 1
ATOM 753 C C . CYS A 1 94 ? -12.283 -8.665 -0.102 1.00 88.62 94 CYS A C 1
ATOM 755 O O . CYS A 1 94 ? -11.508 -8.028 -0.831 1.00 88.62 94 CYS A O 1
ATOM 757 N N . PRO A 1 95 ? -13.486 -9.075 -0.556 1.00 87.62 95 PRO A N 1
ATOM 758 C CA . PRO A 1 95 ? -13.943 -8.824 -1.920 1.00 87.62 95 PRO A CA 1
ATOM 759 C C . PRO A 1 95 ? -13.958 -7.335 -2.282 1.00 87.62 95 PRO A C 1
ATOM 761 O O . PRO A 1 95 ? -13.556 -6.981 -3.392 1.00 87.62 95 PRO A O 1
ATOM 764 N N . SER A 1 96 ? -14.326 -6.465 -1.334 1.00 89.56 96 SER A N 1
ATOM 765 C CA . SER A 1 96 ? -14.341 -5.008 -1.521 1.00 89.56 96 S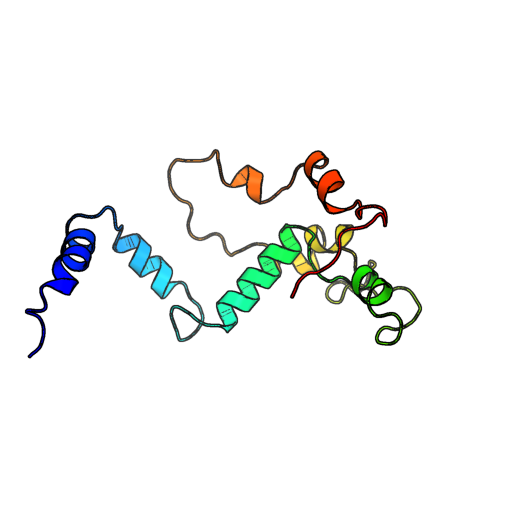ER A CA 1
ATOM 766 C C . SER A 1 96 ? -12.936 -4.429 -1.727 1.00 89.56 96 SER A C 1
ATOM 768 O O . SER A 1 96 ? -12.759 -3.474 -2.478 1.00 89.56 96 SER A O 1
ATOM 770 N N . HIS A 1 97 ? -11.895 -5.053 -1.162 1.00 84.88 97 HIS A N 1
ATOM 771 C CA . HIS A 1 97 ? -10.508 -4.637 -1.387 1.00 84.88 97 HIS A CA 1
ATOM 772 C C . HIS A 1 97 ? -9.892 -5.187 -2.682 1.00 84.88 97 HIS A C 1
ATOM 774 O O . HIS A 1 97 ? -8.873 -4.655 -3.137 1.00 84.88 97 HIS A O 1
ATOM 780 N N . ARG A 1 98 ? -10.483 -6.208 -3.316 1.00 83.06 98 ARG A N 1
ATOM 781 C CA . ARG A 1 98 ? -9.863 -6.977 -4.414 1.00 83.06 98 ARG A CA 1
ATOM 782 C C . ARG A 1 98 ? -9.397 -6.122 -5.594 1.00 83.06 98 ARG A C 1
ATOM 784 O O . ARG A 1 98 ? -8.311 -6.363 -6.125 1.00 83.06 98 ARG A O 1
ATOM 791 N N . GLN A 1 99 ? -10.188 -5.122 -5.984 1.00 77.12 99 GLN A N 1
ATOM 792 C CA . GLN A 1 99 ? -9.848 -4.198 -7.076 1.00 77.12 99 GLN A CA 1
ATOM 793 C C . GLN A 1 99 ? -8.711 -3.244 -6.693 1.00 77.12 99 GLN A C 1
ATOM 795 O O . GLN A 1 99 ? -7.908 -2.853 -7.537 1.00 77.12 99 GLN A O 1
ATOM 800 N N . SER A 1 100 ? -8.626 -2.888 -5.409 1.00 74.00 100 SER A N 1
ATOM 801 C CA . SER A 1 100 ? -7.558 -2.033 -4.901 1.00 74.00 100 SER A CA 1
ATOM 802 C C . SER A 1 100 ? -6.236 -2.789 -4.808 1.00 74.00 100 SER A C 1
ATOM 804 O O . SER A 1 100 ? -5.222 -2.202 -5.158 1.00 74.00 100 SER A O 1
ATOM 806 N N . ILE A 1 101 ? -6.246 -4.072 -4.419 1.00 79.19 101 ILE A N 1
ATOM 807 C CA . ILE A 1 101 ? -5.050 -4.913 -4.224 1.00 79.19 101 ILE A CA 1
ATOM 808 C C . ILE A 1 101 ? -4.510 -5.444 -5.555 1.00 79.19 101 ILE A C 1
ATOM 810 O O . ILE A 1 101 ? -3.303 -5.414 -5.792 1.00 79.19 101 ILE A O 1
ATOM 814 N N . THR A 1 102 ? -5.392 -5.915 -6.439 1.00 70.25 102 THR A N 1
ATOM 815 C CA . THR A 1 102 ? -4.979 -6.523 -7.708 1.00 70.25 102 THR A CA 1
ATOM 816 C C . THR A 1 102 ? -4.609 -5.421 -8.700 1.00 70.25 102 THR A C 1
ATOM 818 O O . THR A 1 102 ? -5.479 -4.631 -9.073 1.00 70.25 102 THR A O 1
ATOM 821 N N . PRO A 1 103 ? -3.353 -5.333 -9.174 1.00 59.12 103 PRO A N 1
ATOM 822 C CA . PRO A 1 103 ? -3.032 -4.392 -10.235 1.00 59.12 103 PRO A CA 1
ATOM 823 C C . PRO A 1 103 ? -3.794 -4.776 -11.516 1.00 59.12 103 PRO A C 1
ATOM 825 O O . PRO A 1 103 ? -4.006 -5.968 -11.771 1.00 59.12 103 PRO A O 1
ATOM 828 N N . PRO A 1 104 ? -4.192 -3.805 -12.359 1.00 53.09 104 PRO A N 1
ATOM 829 C CA . PRO A 1 104 ? -4.710 -4.121 -13.684 1.00 53.09 104 PRO A CA 1
ATOM 830 C C . PRO A 1 104 ? -3.691 -5.002 -14.424 1.00 53.09 104 PRO A C 1
ATOM 832 O O . PRO A 1 104 ? -2.494 -4.722 -14.402 1.00 53.09 104 PRO A O 1
ATOM 835 N N . ARG A 1 105 ? -4.153 -6.099 -15.043 1.00 51.03 105 ARG A N 1
ATOM 836 C CA . ARG A 1 105 ? -3.326 -7.067 -15.794 1.00 51.03 105 ARG A CA 1
ATOM 837 C C . ARG A 1 105 ? -2.615 -6.398 -16.986 1.00 51.03 105 ARG A C 1
ATOM 839 O O . ARG A 1 105 ? -3.058 -6.565 -18.115 1.00 51.03 105 ARG A O 1
ATOM 846 N N . ARG A 1 106 ? -1.524 -5.664 -16.777 1.00 55.03 106 ARG A N 1
ATOM 847 C CA . ARG A 1 106 ? -0.569 -5.200 -17.806 1.00 55.03 106 ARG A CA 1
ATOM 848 C C . ARG A 1 106 ? 0.758 -4.969 -17.065 1.00 55.03 106 ARG A C 1
ATOM 850 O O . ARG A 1 106 ? 0.781 -4.170 -16.146 1.00 55.03 106 ARG A O 1
ATOM 857 N N . LEU A 1 107 ? 1.862 -5.681 -17.281 1.00 41.03 107 LEU A N 1
ATOM 858 C CA . LEU A 1 107 ? 2.383 -6.394 -18.442 1.00 41.03 107 LEU A CA 1
ATOM 859 C C . LEU A 1 107 ? 2.748 -7.839 -18.053 1.00 41.03 107 LEU A C 1
ATOM 861 O O . LEU A 1 107 ? 3.482 -8.071 -17.094 1.00 41.03 107 LEU A O 1
ATOM 865 N N . ARG A 1 108 ? 2.238 -8.829 -18.795 1.00 43.19 108 ARG A N 1
ATOM 866 C CA . ARG A 1 108 ? 2.756 -10.200 -18.719 1.00 43.19 108 ARG A CA 1
ATOM 867 C C . ARG A 1 108 ? 4.099 -10.217 -19.441 1.00 43.19 108 ARG A C 1
ATOM 869 O O . ARG A 1 108 ? 4.125 -10.123 -20.663 1.00 43.19 108 ARG A O 1
ATOM 876 N N . ARG A 1 109 ? 5.198 -10.345 -18.698 1.00 42.94 109 ARG A N 1
ATOM 877 C CA . ARG A 1 109 ? 6.479 -10.743 -19.282 1.00 42.94 109 ARG A CA 1
ATOM 878 C C . ARG A 1 109 ? 6.289 -12.147 -19.870 1.00 42.94 109 ARG A C 1
ATOM 880 O O . ARG A 1 109 ? 5.827 -13.050 -19.166 1.00 42.94 109 ARG A O 1
ATOM 887 N N . GLY A 1 110 ? 6.584 -12.312 -21.157 1.00 43.31 110 GLY A N 1
ATOM 888 C CA . GLY A 1 110 ? 6.807 -13.635 -21.722 1.00 43.31 110 GLY A CA 1
ATOM 889 C C . GLY A 1 110 ? 7.940 -14.311 -20.949 1.00 43.31 110 GLY A C 1
ATOM 890 O O . GLY A 1 110 ? 8.974 -13.699 -20.704 1.00 43.31 110 GLY A O 1
ATOM 891 N N . SER A 1 111 ? 7.705 -15.556 -20.540 1.00 40.44 111 SER A N 1
ATOM 892 C CA . SER A 1 111 ? 8.754 -16.540 -20.247 1.00 40.44 111 SER A CA 1
ATOM 893 C C . SER A 1 111 ? 9.673 -16.268 -19.043 1.00 40.44 111 SER A C 1
ATOM 895 O O . SER A 1 111 ? 10.883 -16.148 -19.190 1.00 40.44 111 SER A O 1
ATOM 897 N N . SER A 1 112 ? 9.126 -16.235 -17.822 1.00 36.16 112 SER A N 1
ATOM 898 C CA . SER A 1 112 ? 9.819 -16.718 -16.599 1.00 36.16 112 SER A CA 1
ATOM 899 C C . SER A 1 112 ? 8.810 -16.859 -15.448 1.00 36.16 112 SER A C 1
ATOM 901 O O . SER A 1 112 ? 8.772 -16.104 -14.479 1.00 36.16 112 SER A O 1
ATOM 903 N N . THR A 1 113 ? 7.918 -17.836 -15.582 1.00 35.34 113 THR A N 1
ATOM 904 C CA . THR A 1 113 ? 6.770 -18.130 -14.702 1.00 35.34 113 THR A CA 1
ATOM 905 C C . THR A 1 113 ? 7.117 -18.695 -13.313 1.00 35.34 113 THR A C 1
ATOM 907 O O . THR A 1 113 ? 6.242 -19.255 -12.660 1.00 35.34 113 THR A O 1
ATOM 910 N N . GLY A 1 114 ? 8.351 -18.544 -12.824 1.00 33.81 114 GLY A N 1
ATOM 911 C CA . GLY A 1 114 ? 8.790 -19.155 -11.560 1.00 33.81 114 GLY A CA 1
ATOM 912 C C . GLY A 1 114 ? 8.847 -18.220 -10.349 1.00 33.81 114 GLY A C 1
ATOM 913 O O . GLY A 1 114 ? 8.500 -18.633 -9.250 1.00 33.81 114 GLY A O 1
ATOM 914 N N . TYR A 1 115 ? 9.270 -16.962 -10.519 1.00 33.66 115 TYR A N 1
ATOM 915 C CA . TYR A 1 115 ? 9.842 -16.225 -9.378 1.00 33.66 115 TYR A CA 1
ATOM 916 C C . TYR A 1 115 ? 8.862 -15.303 -8.633 1.00 33.66 115 TYR A C 1
ATOM 918 O O . TYR A 1 115 ? 8.903 -15.196 -7.412 1.00 33.66 115 TYR A O 1
ATOM 926 N N . TYR A 1 116 ? 7.918 -14.669 -9.336 1.00 30.80 116 TYR A N 1
ATOM 927 C CA . TYR A 1 116 ? 7.022 -13.682 -8.709 1.00 30.80 116 TYR A CA 1
ATOM 928 C C . TYR A 1 116 ? 5.733 -14.270 -8.128 1.00 30.80 116 TYR A C 1
ATOM 930 O O . TYR A 1 116 ? 5.050 -13.597 -7.356 1.00 30.80 116 TYR A O 1
ATOM 938 N N . ARG A 1 117 ? 5.399 -15.531 -8.444 1.00 30.84 117 ARG A N 1
ATOM 939 C CA . ARG A 1 117 ? 4.229 -16.200 -7.852 1.00 30.84 117 ARG A CA 1
ATOM 940 C C . ARG A 1 117 ? 4.443 -16.526 -6.366 1.00 30.84 117 ARG A C 1
ATOM 942 O O . ARG A 1 117 ? 3.462 -16.570 -5.635 1.00 30.84 117 ARG A O 1
ATOM 949 N N . SER A 1 118 ? 5.698 -16.656 -5.926 1.00 29.94 118 SER A N 1
ATOM 950 C CA . SER A 1 118 ? 6.063 -16.870 -4.516 1.00 29.94 118 SER A CA 1
ATOM 951 C C . SER A 1 118 ? 6.107 -15.589 -3.677 1.00 29.94 118 SER A C 1
ATOM 953 O O . SER A 1 118 ? 6.039 -15.670 -2.459 1.00 29.94 118 SER A O 1
ATOM 955 N N . LEU A 1 119 ? 6.188 -14.402 -4.293 1.00 37.03 119 LEU A N 1
ATOM 956 C CA . LEU A 1 119 ? 6.252 -13.125 -3.561 1.00 37.03 119 LEU A CA 1
ATOM 957 C C . LEU A 1 119 ? 4.872 -12.517 -3.256 1.00 37.03 119 LEU A C 1
ATOM 959 O O . LEU A 1 119 ? 4.770 -11.639 -2.408 1.00 37.03 119 LEU A O 1
ATOM 963 N N . MET A 1 120 ? 3.815 -12.968 -3.941 1.00 37.19 120 MET A N 1
ATOM 964 C CA . MET A 1 120 ? 2.444 -12.453 -3.768 1.00 37.19 120 MET A CA 1
ATOM 965 C C . MET A 1 120 ? 1.570 -13.303 -2.836 1.00 37.19 120 MET A C 1
ATOM 967 O O . MET A 1 120 ? 0.448 -12.911 -2.532 1.00 37.19 120 MET A O 1
ATOM 971 N N . TYR A 1 121 ? 2.077 -14.446 -2.371 1.00 35.75 121 TYR A N 1
ATOM 972 C CA . TYR A 1 121 ? 1.436 -15.271 -1.351 1.00 35.75 121 TYR A CA 1
ATOM 973 C C . TYR A 1 121 ? 2.530 -15.802 -0.422 1.00 35.75 121 TYR A C 1
ATOM 975 O O . TYR A 1 121 ? 3.116 -16.840 -0.733 1.00 35.75 121 TYR A O 1
ATOM 983 N N . PRO A 1 122 ? 2.856 -15.113 0.688 1.00 33.06 122 PRO A N 1
ATOM 984 C CA . PRO A 1 122 ? 3.698 -15.726 1.702 1.00 33.06 122 PRO A CA 1
ATOM 985 C C . PRO A 1 122 ? 3.003 -17.010 2.163 1.00 33.06 122 PRO A C 1
ATOM 987 O O . PRO A 1 122 ? 1.849 -16.996 2.597 1.00 33.06 122 PRO A O 1
ATOM 990 N N . THR A 1 123 ? 3.677 -18.148 2.006 1.00 36.81 123 THR A N 1
ATOM 991 C CA . THR A 1 123 ? 3.206 -19.411 2.568 1.00 36.81 123 THR A CA 1
ATOM 992 C C . THR A 1 123 ? 3.097 -19.262 4.082 1.00 36.81 123 THR A C 1
ATOM 994 O O . THR A 1 123 ? 3.894 -18.560 4.707 1.00 36.81 123 THR A O 1
ATOM 997 N N . ARG A 1 124 ? 2.108 -19.937 4.678 1.00 37.84 124 ARG A N 1
ATOM 998 C CA . ARG A 1 124 ? 1.749 -19.871 6.107 1.00 37.84 124 ARG A CA 1
ATOM 999 C C . ARG A 1 124 ? 2.945 -19.983 7.072 1.00 37.84 124 ARG A C 1
ATOM 1001 O O . ARG A 1 124 ? 2.892 -19.435 8.157 1.00 37.84 124 ARG A O 1
ATOM 1008 N N . THR A 1 125 ? 4.030 -20.621 6.643 1.00 33.78 125 THR A N 1
ATOM 1009 C CA . THR A 1 125 ? 5.292 -20.816 7.371 1.00 33.78 125 THR A CA 1
ATOM 1010 C C . THR A 1 125 ? 6.189 -19.579 7.497 1.00 33.78 125 THR A C 1
ATOM 1012 O O . THR A 1 125 ? 6.978 -19.509 8.431 1.00 33.78 125 THR A O 1
ATOM 1015 N N . THR A 1 126 ? 6.089 -18.580 6.613 1.00 34.28 126 THR A N 1
ATOM 1016 C CA . THR A 1 126 ? 6.860 -17.319 6.742 1.00 34.28 126 THR A CA 1
ATOM 1017 C C . THR A 1 126 ? 6.207 -16.290 7.674 1.00 34.28 126 THR A C 1
ATOM 1019 O O . THR A 1 126 ? 6.837 -15.294 8.018 1.00 34.28 126 THR A O 1
ATOM 1022 N N . LEU A 1 127 ? 4.958 -16.523 8.097 1.00 36.94 127 LEU A N 1
ATOM 1023 C CA . LEU A 1 127 ? 4.210 -15.628 8.989 1.00 36.94 127 LEU A CA 1
ATOM 1024 C C . LEU A 1 127 ? 4.638 -15.750 10.461 1.00 36.94 127 LEU A C 1
ATOM 1026 O O . LEU A 1 127 ? 4.565 -14.760 11.185 1.00 36.94 127 LEU A O 1
ATOM 1030 N N . ASP A 1 128 ? 5.150 -16.907 10.889 1.00 30.38 128 ASP A N 1
ATOM 1031 C CA . ASP A 1 128 ? 5.532 -17.129 12.292 1.00 30.38 128 ASP A CA 1
ATOM 1032 C C . ASP A 1 128 ? 6.795 -16.345 12.697 1.00 30.38 128 ASP A C 1
ATOM 1034 O O . ASP A 1 128 ? 6.954 -15.984 13.859 1.00 30.38 128 ASP A O 1
ATOM 1038 N N . PHE A 1 129 ? 7.659 -15.986 11.739 1.00 30.45 129 PHE A N 1
ATOM 1039 C CA . PHE A 1 129 ? 8.912 -15.265 12.010 1.00 30.45 129 PHE A CA 1
ATOM 1040 C C . PHE A 1 129 ? 8.739 -13.747 12.196 1.00 30.45 129 PHE A C 1
ATOM 1042 O O . PHE A 1 129 ? 9.627 -13.085 12.723 1.00 30.45 129 PHE A O 1
ATOM 1049 N N . ILE A 1 130 ? 7.610 -13.180 11.754 1.00 36.31 130 ILE A N 1
ATOM 1050 C CA . ILE A 1 130 ? 7.350 -11.728 11.810 1.00 36.31 130 IL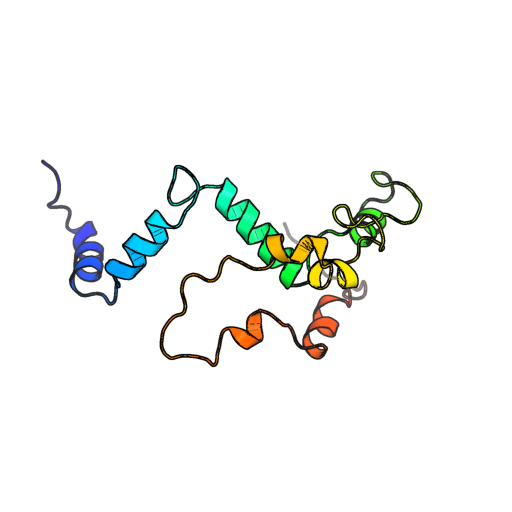E A CA 1
ATOM 1051 C C . ILE A 1 130 ? 6.496 -11.360 13.042 1.00 36.31 130 ILE A C 1
ATOM 1053 O O . ILE A 1 130 ? 6.449 -10.196 13.437 1.00 36.31 130 ILE A O 1
ATOM 1057 N N . ILE A 1 131 ? 5.834 -12.337 13.678 1.00 32.19 131 ILE A N 1
ATOM 1058 C CA . ILE A 1 131 ? 4.813 -12.089 14.714 1.00 32.19 131 ILE A CA 1
ATOM 1059 C C . ILE A 1 131 ? 5.341 -12.258 16.153 1.00 32.19 131 ILE A C 1
ATOM 1061 O O . ILE A 1 131 ? 4.717 -11.742 17.081 1.00 32.19 131 ILE A O 1
ATOM 1065 N N . THR A 1 132 ? 6.497 -12.886 16.387 1.00 29.97 132 THR A N 1
ATOM 1066 C CA . THR A 1 132 ? 7.063 -12.971 17.747 1.00 29.97 132 THR A CA 1
ATOM 1067 C C . THR A 1 132 ? 7.922 -11.744 18.085 1.00 29.97 132 THR A C 1
ATOM 1069 O O . THR A 1 132 ? 8.947 -11.538 17.433 1.00 29.97 132 THR A O 1
ATOM 1072 N N . PRO A 1 133 ? 7.570 -10.931 19.103 1.00 33.62 133 PRO A N 1
ATOM 1073 C CA . PRO A 1 133 ? 8.478 -9.908 19.617 1.00 33.62 133 PRO A CA 1
ATOM 1074 C C . PRO A 1 133 ? 9.699 -10.570 20.283 1.00 33.62 133 PRO A C 1
ATOM 1076 O O . PRO A 1 133 ? 9.540 -11.624 20.909 1.00 33.62 133 PRO A O 1
ATOM 1079 N N . PRO A 1 134 ? 10.907 -9.978 20.218 1.00 32.78 134 PRO A N 1
ATOM 1080 C CA . PRO A 1 134 ? 11.988 -10.405 21.092 1.00 32.78 134 PRO A CA 1
ATOM 1081 C C . PRO A 1 134 ? 11.579 -10.122 22.543 1.00 32.78 134 PRO A C 1
ATOM 1083 O O . PRO A 1 134 ? 11.123 -9.028 22.881 1.00 32.78 134 PRO A O 1
ATOM 1086 N N . HIS A 1 135 ? 11.715 -11.137 23.393 1.00 33.41 135 HIS A N 1
ATOM 1087 C CA . HIS A 1 135 ? 11.570 -11.027 24.842 1.00 33.41 135 HIS A CA 1
ATOM 1088 C C . HIS A 1 135 ? 12.487 -9.902 25.373 1.00 33.41 135 HIS A C 1
ATOM 1090 O O . HIS A 1 135 ? 13.582 -9.712 24.831 1.00 33.41 135 HIS A O 1
ATOM 1096 N N . PRO A 1 136 ? 12.093 -9.146 26.415 1.00 38.06 136 PRO A N 1
ATOM 1097 C CA . PRO A 1 136 ? 12.886 -8.031 26.903 1.00 38.06 136 PRO A CA 1
ATOM 1098 C C . PRO A 1 136 ? 14.074 -8.563 27.705 1.00 38.06 136 PRO A C 1
ATOM 1100 O O . PRO A 1 136 ? 13.989 -8.794 28.907 1.00 38.06 136 PRO A O 1
ATOM 1103 N N . SER A 1 137 ? 15.205 -8.752 27.042 1.00 36.00 137 SER A N 1
ATOM 1104 C CA . SER A 1 137 ? 16.492 -8.877 27.715 1.00 36.00 137 SER A CA 1
ATOM 1105 C C . SER A 1 137 ? 17.556 -8.172 26.888 1.00 36.00 137 SER A C 1
ATOM 1107 O O . SER A 1 137 ? 18.169 -8.755 26.002 1.00 36.00 137 SER A O 1
ATOM 1109 N N . GLY A 1 138 ? 17.701 -6.882 27.202 1.00 41.16 138 GLY A N 1
ATOM 1110 C CA . GLY A 1 138 ? 18.946 -6.122 27.161 1.00 41.16 138 GLY A CA 1
ATOM 1111 C C . GLY A 1 138 ? 19.677 -6.043 25.829 1.00 41.16 138 GLY A C 1
ATOM 1112 O O . GLY A 1 138 ? 20.622 -6.786 25.621 1.00 41.16 138 GLY A O 1
ATOM 1113 N N . PHE A 1 139 ? 19.367 -5.028 25.024 1.00 32.19 139 PHE A N 1
ATOM 1114 C CA . PHE A 1 139 ? 20.387 -4.382 24.198 1.00 32.19 139 PHE A CA 1
ATOM 1115 C C . PHE A 1 139 ? 20.215 -2.866 24.272 1.00 32.19 139 PHE A C 1
ATOM 1117 O O . PHE A 1 139 ? 19.175 -2.313 23.923 1.00 32.19 139 PHE A O 1
ATOM 1124 N N . SER A 1 140 ? 21.243 -2.225 24.826 1.00 28.42 140 SER A N 1
ATOM 1125 C CA . SER A 1 140 ? 21.376 -0.783 24.990 1.00 28.42 140 SER A CA 1
ATOM 1126 C C . SER A 1 140 ? 21.418 -0.106 23.623 1.00 28.42 140 SER A C 1
ATOM 1128 O O . SER A 1 140 ? 22.240 -0.468 22.783 1.00 28.42 140 SER A O 1
ATOM 1130 N N . CYS A 1 141 ? 20.576 0.906 23.419 1.00 28.20 141 CYS A N 1
ATOM 1131 C CA . CYS A 1 141 ? 20.770 1.874 22.346 1.00 28.20 141 CYS A CA 1
ATOM 1132 C C . CYS A 1 141 ? 22.080 2.633 22.608 1.00 28.20 141 CYS A C 1
ATOM 1134 O O . CYS A 1 141 ? 22.287 3.144 23.710 1.00 28.20 141 CYS A O 1
ATOM 1136 N N . ILE A 1 142 ? 22.950 2.707 21.605 1.00 32.78 142 ILE A N 1
ATOM 1137 C CA . ILE A 1 142 ? 24.000 3.725 21.509 1.00 32.78 142 ILE A CA 1
ATOM 1138 C C . ILE A 1 142 ? 23.578 4.637 20.352 1.00 32.78 142 ILE A C 1
ATOM 1140 O O . ILE A 1 142 ? 23.097 4.137 19.336 1.00 32.78 142 ILE A O 1
ATOM 1144 N N . PHE A 1 143 ? 23.671 5.943 20.614 1.00 44.78 143 PHE A N 1
ATOM 1145 C CA . PHE A 1 143 ? 23.245 7.089 19.805 1.00 44.78 143 PHE A CA 1
ATOM 1146 C C . PHE A 1 143 ? 23.574 7.011 18.311 1.00 44.78 143 PHE A C 1
ATOM 1148 O O . PHE A 1 143 ? 24.677 6.529 17.969 1.00 44.78 143 PHE A O 1
#